Protein AF-A0A832AKZ9-F1 (afdb_monomer_lite)

Sequence (154 aa):
MKIEFEYNLSDILLIPGRALKAKKIIVASFFILSALVLYDIFTYLAVLLDGGSLSAFFARYGLVPLGALWFAGTAAKIIHLMGILLGIWILMTGMVGVSVFDFEMMRGNPFFTSLAAIRFALSRFGQIFVSHLAIVIFLGFILLLGVLFGLLTR

Foldseek 3Di:
DADDDPVDPVVVVCVVVVLPDPLLVVLLVVLLVVLLVLLQVLLLVLCVVLVHDSVVQCVPQPSHNVPPQDRPDPVSNVSNVVSNVVSVLSNVLSVQLSVVCVVCVNVVNNPDGSVNSNVVSVVCSVVSVVVVVVVVVVVVVVVVVVVVVVVVVD

Secondary structure (DSSP, 8-state):
-------SHHHHHHHHHHH--HHHHHHHHHHHHHHHHHHHHHHHHHHHHTT--HHHHHHHHTT--TT----SSHHHHHHHHHHHHHHHHHHHHHHHHHHHHHHHHHTT-TT--HHHHHHHHHHTHHHHHHHHHHHHHHHHHHHHHHHHHHHH--

Structure (mmCIF, N/CA/C/O backbone):
data_AF-A0A832AKZ9-F1
#
_entry.id   AF-A0A832AKZ9-F1
#
loop_
_atom_site.group_PDB
_atom_site.id
_atom_site.type_symbol
_atom_site.label_atom_id
_atom_site.label_alt_id
_atom_site.label_comp_id
_atom_site.label_asym_id
_atom_site.label_entity_id
_atom_site.label_seq_id
_atom_site.pdbx_PDB_ins_code
_atom_site.Cartn_x
_atom_site.Cartn_y
_atom_site.Cartn_z
_atom_site.occupancy
_atom_site.B_iso_or_equiv
_atom_site.auth_seq_id
_atom_site.auth_comp_id
_atom_site.auth_asym_id
_atom_site.auth_atom_id
_atom_site.pdbx_PDB_model_num
ATOM 1 N N . MET A 1 1 ? -20.132 1.259 24.648 1.00 49.62 1 MET A N 1
ATOM 2 C CA . MET A 1 1 ? -19.764 0.024 25.368 1.00 49.62 1 MET A CA 1
ATOM 3 C C . MET A 1 1 ? -18.252 0.012 25.509 1.00 49.62 1 MET A C 1
ATOM 5 O O . MET A 1 1 ? -17.567 -0.043 24.493 1.00 49.62 1 MET A O 1
ATOM 9 N N . LYS A 1 2 ? -17.746 0.209 26.729 1.00 55.41 2 LYS A N 1
ATOM 10 C CA . LYS A 1 2 ? -16.312 0.129 27.037 1.00 55.41 2 LYS A CA 1
ATOM 11 C C . LYS A 1 2 ? -15.912 -1.347 26.917 1.00 55.41 2 LYS A C 1
ATOM 13 O O . LYS A 1 2 ? -16.692 -2.198 27.330 1.00 55.41 2 LYS A O 1
ATOM 18 N N . ILE A 1 3 ? -14.782 -1.657 26.283 1.00 64.44 3 ILE A N 1
ATOM 19 C CA . ILE A 1 3 ? -14.270 -3.033 26.294 1.00 64.44 3 ILE A CA 1
ATOM 20 C C . ILE A 1 3 ? -13.673 -3.247 27.682 1.00 64.44 3 ILE A C 1
ATOM 22 O O . ILE A 1 3 ? -12.709 -2.569 28.033 1.00 64.44 3 ILE A O 1
ATOM 26 N N . GLU A 1 4 ? -14.264 -4.136 28.468 1.00 66.00 4 GLU A N 1
ATOM 27 C CA . GLU A 1 4 ? -13.620 -4.673 29.662 1.00 66.00 4 GLU A CA 1
ATOM 28 C C . GLU A 1 4 ? -12.772 -5.862 29.208 1.00 66.00 4 GLU A C 1
ATOM 30 O O . GLU A 1 4 ? -13.274 -6.769 28.545 1.00 66.00 4 GLU A O 1
ATOM 35 N N . PHE A 1 5 ? -11.464 -5.786 29.451 1.00 71.38 5 PHE A N 1
ATOM 36 C CA . PHE A 1 5 ? -10.549 -6.895 29.205 1.00 71.38 5 PHE A CA 1
ATOM 37 C C . PHE A 1 5 ? -10.498 -7.730 30.477 1.00 71.38 5 PHE A C 1
ATOM 39 O O . PHE A 1 5 ? -10.106 -7.228 31.530 1.00 71.38 5 PHE A O 1
ATOM 46 N N . GLU A 1 6 ? -10.901 -8.989 30.373 1.00 77.38 6 GLU A N 1
ATOM 47 C CA . GLU A 1 6 ? -10.823 -9.948 31.476 1.00 77.38 6 GLU A CA 1
ATOM 48 C C . GLU A 1 6 ? -9.423 -10.585 31.553 1.00 77.38 6 GLU A C 1
ATOM 50 O O . GLU A 1 6 ? -9.106 -11.268 32.525 1.00 77.38 6 GLU A O 1
ATOM 55 N N . TYR A 1 7 ? -8.570 -10.333 30.544 1.00 79.38 7 TYR A N 1
ATOM 56 C CA . TYR A 1 7 ? -7.178 -10.797 30.435 1.00 79.38 7 TYR A CA 1
ATOM 57 C C . TYR A 1 7 ? -7.039 -12.322 30.575 1.00 79.38 7 TYR A C 1
ATOM 59 O O . TYR A 1 7 ? -6.078 -12.835 31.147 1.00 79.38 7 TYR A O 1
ATOM 67 N N . ASN A 1 8 ? -8.007 -13.055 30.029 1.00 87.94 8 ASN A N 1
ATOM 68 C CA . ASN A 1 8 ? -8.095 -14.511 30.070 1.00 87.94 8 ASN A CA 1
ATOM 69 C C . ASN A 1 8 ? -7.927 -15.137 28.667 1.00 87.94 8 ASN A C 1
ATOM 71 O O . ASN A 1 8 ? -7.914 -14.457 27.641 1.00 87.94 8 ASN A O 1
ATOM 75 N N . LEU A 1 9 ? -7.789 -16.469 28.605 1.00 83.38 9 LEU A N 1
ATOM 76 C CA . LEU A 1 9 ? -7.692 -17.211 27.333 1.00 83.38 9 LEU A CA 1
ATOM 77 C C . LEU A 1 9 ? -8.928 -17.009 26.440 1.00 83.38 9 LEU A C 1
ATOM 79 O O . LEU A 1 9 ? -8.813 -17.004 25.215 1.00 83.38 9 LEU A O 1
ATOM 83 N N . SER A 1 10 ? -10.096 -16.796 27.047 1.00 82.19 10 SER A N 1
ATOM 84 C CA . SER A 1 10 ? -11.350 -16.497 26.351 1.00 82.19 10 SER A CA 1
ATOM 85 C C . SER A 1 10 ? -11.244 -15.227 25.506 1.00 82.19 10 SER A C 1
ATOM 87 O O . SER A 1 10 ? -11.689 -15.217 24.358 1.00 82.19 10 SER A O 1
ATOM 89 N N . ASP A 1 11 ? -10.590 -14.183 26.024 1.00 80.25 11 ASP A N 1
ATOM 90 C CA . ASP A 1 11 ? -10.346 -12.952 25.274 1.00 80.25 11 ASP A CA 1
ATOM 91 C C . ASP A 1 11 ? -9.501 -13.206 24.018 1.00 80.25 11 ASP A C 1
ATOM 93 O O . ASP A 1 11 ? -9.814 -12.642 22.970 1.00 80.25 11 ASP A O 1
ATOM 97 N N . ILE A 1 12 ? -8.500 -14.097 24.080 1.00 82.94 12 ILE A N 1
ATOM 98 C CA . ILE A 1 12 ? -7.641 -14.456 22.934 1.00 82.94 12 ILE A CA 1
ATOM 99 C C . ILE A 1 12 ? -8.464 -15.111 21.817 1.00 82.94 12 ILE A C 1
ATOM 101 O O . ILE A 1 12 ? -8.315 -14.761 20.645 1.00 82.94 12 ILE A O 1
ATOM 105 N N . LEU A 1 13 ? -9.382 -16.013 22.173 1.00 84.38 13 LEU A N 1
ATOM 106 C CA . LEU A 1 13 ? -10.252 -16.698 21.211 1.00 84.38 13 LEU A CA 1
ATOM 107 C C . LEU A 1 13 ? -11.267 -15.754 20.546 1.00 84.38 13 LEU A C 1
ATOM 109 O O . LEU A 1 13 ? -11.720 -16.016 19.433 1.00 84.38 13 LEU A O 1
ATOM 113 N N . LEU A 1 14 ? -11.598 -14.632 21.191 1.00 81.38 14 LEU A N 1
ATOM 114 C CA . LEU A 1 14 ? -12.505 -13.616 20.653 1.00 81.38 14 LEU A CA 1
ATOM 115 C C . LEU A 1 14 ? -11.805 -12.610 19.719 1.00 81.38 14 LEU A C 1
ATOM 117 O O . LEU A 1 14 ? -12.487 -11.892 18.977 1.00 81.38 14 LEU A O 1
ATOM 121 N N . ILE A 1 15 ? -10.466 -12.549 19.711 1.00 81.81 15 ILE A N 1
ATOM 122 C CA . ILE A 1 15 ? -9.691 -11.602 18.886 1.00 81.81 15 ILE A CA 1
ATOM 123 C C . ILE A 1 15 ? -9.993 -11.743 17.386 1.00 81.81 15 ILE A C 1
ATOM 125 O O . ILE A 1 15 ? -10.270 -10.712 16.764 1.00 81.81 15 ILE A O 1
ATOM 129 N N . PRO A 1 16 ? -10.015 -12.949 16.778 1.00 82.12 16 PRO A N 1
ATOM 130 C CA . PRO A 1 16 ? -10.291 -13.090 15.348 1.00 82.12 16 PRO A CA 1
ATOM 131 C C . PRO A 1 16 ? -11.664 -12.527 14.964 1.00 82.12 16 PRO A C 1
ATOM 133 O O . PRO A 1 16 ? -11.782 -11.785 13.990 1.00 82.12 16 PRO A O 1
ATOM 136 N N . GLY A 1 17 ? -12.694 -12.781 15.779 1.00 82.38 17 GLY A N 1
ATOM 137 C CA . GLY A 1 17 ? -14.032 -12.222 15.563 1.00 82.38 17 GLY A CA 1
ATOM 138 C C . GLY A 1 17 ? -14.059 -10.693 15.673 1.00 82.38 17 GLY A C 1
ATOM 139 O O . GLY A 1 17 ? -14.716 -10.014 14.883 1.00 82.38 17 GLY A O 1
ATOM 140 N N . ARG A 1 18 ? -13.288 -10.117 16.605 1.00 79.69 18 ARG A N 1
ATOM 141 C CA . ARG A 1 18 ? -13.130 -8.656 16.733 1.00 79.69 18 ARG A CA 1
ATOM 142 C C . ARG A 1 18 ? -12.322 -8.049 15.573 1.00 79.69 18 ARG A C 1
ATOM 144 O O . ARG A 1 18 ? -12.554 -6.886 15.223 1.00 79.69 18 ARG A O 1
ATOM 151 N N . ALA A 1 19 ? -11.408 -8.808 14.971 1.00 81.00 19 ALA A N 1
ATOM 152 C CA . ALA A 1 19 ? -10.632 -8.403 13.801 1.00 81.00 19 ALA A CA 1
ATOM 153 C C . ALA A 1 19 ? -11.468 -8.434 12.508 1.00 81.00 19 ALA A C 1
ATOM 155 O O . ALA A 1 19 ? -11.390 -7.503 11.709 1.00 81.00 19 ALA A O 1
ATOM 156 N N . LEU A 1 20 ? -12.345 -9.429 12.346 1.00 84.50 20 LEU A N 1
ATOM 157 C CA . LEU A 1 20 ? -13.171 -9.652 11.149 1.00 84.50 20 LEU A CA 1
ATOM 158 C C . LEU A 1 20 ? -14.463 -8.814 11.095 1.00 84.50 20 LEU A C 1
ATOM 160 O O . LEU A 1 20 ? -15.447 -9.190 10.461 1.00 84.50 20 LEU A O 1
ATOM 164 N N . LYS A 1 21 ? -14.492 -7.637 11.730 1.00 87.69 21 LYS A N 1
ATOM 165 C CA . LYS A 1 21 ? -15.645 -6.729 11.615 1.00 87.69 21 LYS A CA 1
ATOM 166 C C . LYS A 1 21 ? -15.783 -6.233 10.173 1.00 87.69 21 LYS A C 1
ATOM 168 O O . LYS A 1 21 ? -14.810 -5.747 9.602 1.00 87.69 21 LYS A O 1
ATOM 173 N N . ALA A 1 22 ? -17.004 -6.229 9.632 1.00 90.25 22 ALA A N 1
ATOM 174 C CA . ALA A 1 22 ? -17.286 -5.801 8.254 1.00 90.25 22 ALA A CA 1
ATOM 175 C C . ALA A 1 22 ? -16.654 -4.442 7.892 1.00 90.25 22 ALA A C 1
ATOM 177 O O . ALA A 1 22 ? -16.063 -4.293 6.828 1.00 90.25 22 ALA A O 1
ATOM 178 N N . LYS A 1 23 ? -16.679 -3.468 8.814 1.00 91.69 23 LYS A N 1
ATOM 179 C CA . LYS A 1 23 ? -16.040 -2.158 8.606 1.00 91.69 23 LYS A CA 1
ATOM 180 C C . LYS A 1 23 ? -14.522 -2.237 8.391 1.00 91.69 23 LYS A C 1
ATOM 182 O O . LYS A 1 23 ? -14.007 -1.513 7.546 1.00 91.69 23 LYS A O 1
ATOM 187 N N . LYS A 1 24 ? -13.827 -3.133 9.103 1.00 93.19 24 LYS A N 1
ATOM 188 C CA . LYS A 1 24 ? -12.385 -3.385 8.943 1.00 93.19 24 LYS A CA 1
ATOM 189 C C . LYS A 1 24 ? -12.102 -4.098 7.625 1.00 93.19 24 LYS A C 1
ATOM 191 O O . LYS A 1 24 ? -11.189 -3.690 6.917 1.00 93.19 24 LYS A O 1
ATOM 196 N N . ILE A 1 25 ? -12.926 -5.091 7.278 1.00 93.62 25 ILE A N 1
ATOM 197 C CA . ILE A 1 25 ? -12.825 -5.826 6.010 1.00 93.62 25 ILE A CA 1
ATOM 198 C C . ILE A 1 25 ? -12.967 -4.863 4.830 1.00 93.62 25 ILE A C 1
ATOM 200 O O . ILE A 1 25 ? -12.107 -4.861 3.965 1.00 93.62 25 ILE A O 1
ATOM 204 N N . ILE A 1 26 ? -13.971 -3.980 4.830 1.00 95.19 26 ILE A N 1
ATOM 205 C CA . ILE A 1 26 ? -14.167 -2.990 3.756 1.00 95.19 26 ILE A CA 1
ATOM 206 C C . ILE A 1 26 ? -12.921 -2.116 3.560 1.00 95.19 26 ILE A C 1
ATOM 208 O O . ILE A 1 26 ? -12.494 -1.898 2.429 1.00 95.19 26 ILE A O 1
ATOM 212 N N . VAL A 1 27 ? -12.321 -1.628 4.652 1.00 95.94 27 VAL A N 1
ATOM 213 C CA . VAL A 1 27 ? -11.098 -0.814 4.578 1.00 95.94 27 VAL A CA 1
ATOM 214 C C . VAL A 1 27 ? -9.930 -1.643 4.046 1.00 95.94 27 VAL A C 1
ATOM 216 O O . VAL A 1 27 ? -9.269 -1.214 3.106 1.00 95.94 27 VAL A O 1
ATOM 219 N N . ALA A 1 28 ? -9.706 -2.844 4.581 1.00 95.94 28 ALA A N 1
ATOM 220 C CA . ALA A 1 28 ? -8.646 -3.732 4.112 1.00 95.94 28 ALA A CA 1
ATOM 221 C C . ALA A 1 28 ? -8.803 -4.074 2.620 1.00 95.94 28 ALA A C 1
ATOM 223 O O . ALA A 1 28 ? -7.856 -3.922 1.853 1.00 95.94 28 ALA A O 1
ATOM 224 N N . SER A 1 29 ? -10.008 -4.451 2.186 1.00 96.25 29 SER A N 1
ATOM 225 C CA . SER A 1 29 ? -10.328 -4.743 0.788 1.00 96.25 29 SER A CA 1
ATOM 226 C C . SER A 1 29 ? -10.079 -3.543 -0.120 1.00 96.25 29 SER A C 1
ATOM 228 O O . SER A 1 29 ? -9.493 -3.712 -1.183 1.00 96.25 29 SER A O 1
ATOM 230 N N . PHE A 1 30 ? -10.455 -2.329 0.297 1.00 96.88 30 PHE A N 1
ATOM 231 C CA . PHE A 1 30 ? -10.190 -1.117 -0.479 1.00 96.88 30 PHE A CA 1
ATOM 232 C C . PHE A 1 30 ? -8.690 -0.918 -0.740 1.00 96.88 30 PHE A C 1
ATOM 234 O O . PHE A 1 30 ? -8.291 -0.673 -1.878 1.00 96.88 30 PHE A O 1
ATOM 241 N N . PHE A 1 31 ? -7.849 -1.062 0.287 1.00 97.06 31 PHE A N 1
ATOM 242 C CA . PHE A 1 31 ? -6.401 -0.898 0.138 1.00 97.06 31 PHE A CA 1
ATOM 243 C C . PHE A 1 31 ? -5.749 -2.054 -0.629 1.00 97.06 31 PHE A C 1
ATOM 245 O O . PHE A 1 31 ? -4.855 -1.799 -1.429 1.00 97.06 31 PHE A O 1
ATOM 252 N N . ILE A 1 32 ? -6.221 -3.293 -0.461 1.00 96.12 32 ILE A N 1
ATOM 253 C CA . ILE A 1 32 ? -5.750 -4.445 -1.249 1.00 96.12 32 ILE A CA 1
ATOM 254 C C . ILE A 1 32 ? -6.063 -4.248 -2.734 1.00 96.12 32 ILE A C 1
ATOM 256 O O . ILE A 1 32 ? -5.174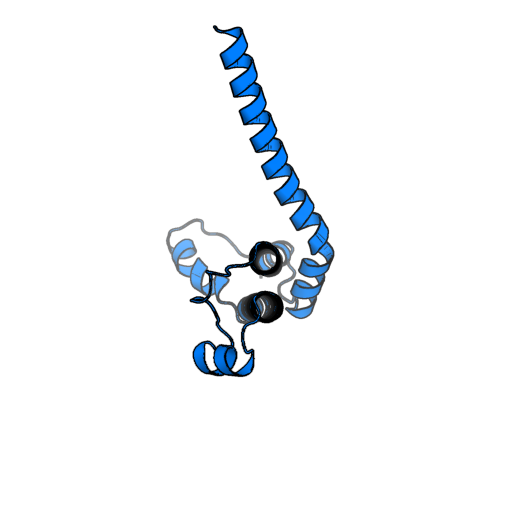 -4.393 -3.567 1.00 96.12 32 ILE A O 1
ATOM 260 N N . LEU A 1 33 ? -7.298 -3.868 -3.070 1.00 96.38 33 LEU A N 1
ATOM 261 C CA . LEU A 1 33 ? -7.692 -3.605 -4.455 1.00 96.38 33 LEU A CA 1
ATOM 262 C C . LEU A 1 33 ? -6.925 -2.416 -5.039 1.00 96.38 33 LEU A C 1
ATOM 264 O O . LEU A 1 33 ? -6.466 -2.481 -6.174 1.00 96.38 33 LEU A O 1
ATOM 268 N N . SER A 1 34 ? -6.728 -1.354 -4.256 1.00 95.81 34 SER A N 1
ATOM 269 C CA . SER A 1 34 ? -5.939 -0.193 -4.689 1.00 95.81 34 SER A CA 1
ATOM 270 C C . SER A 1 34 ? -4.477 -0.563 -4.954 1.00 95.81 34 SER A C 1
ATOM 272 O O . SER A 1 34 ? -3.900 -0.116 -5.943 1.0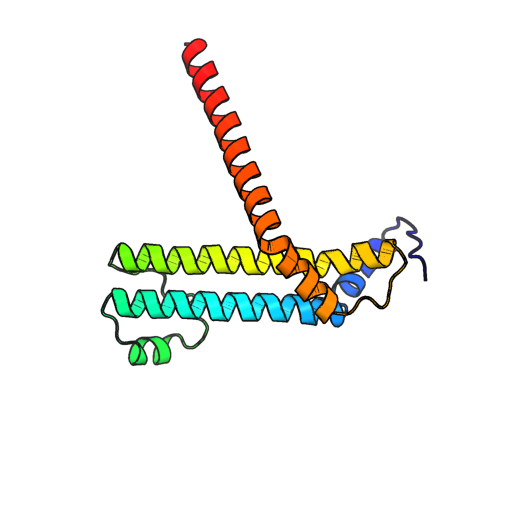0 95.81 34 SER A O 1
ATOM 274 N N . ALA A 1 35 ? -3.883 -1.399 -4.097 1.00 95.81 35 ALA A N 1
ATOM 275 C CA . ALA A 1 35 ? -2.523 -1.896 -4.275 1.00 95.81 35 ALA A CA 1
ATOM 276 C C . ALA A 1 35 ? -2.410 -2.796 -5.511 1.00 95.81 35 ALA A C 1
ATOM 278 O O . ALA A 1 35 ? -1.445 -2.661 -6.257 1.00 95.81 35 ALA A O 1
ATOM 279 N N . LEU A 1 36 ? -3.404 -3.659 -5.754 1.00 94.69 36 LEU A N 1
ATOM 280 C CA . LEU A 1 36 ? -3.461 -4.517 -6.938 1.00 94.69 36 LEU A CA 1
ATOM 281 C C . LEU A 1 36 ? -3.540 -3.692 -8.226 1.00 94.69 36 LEU A C 1
ATOM 283 O O . LEU A 1 36 ? -2.727 -3.887 -9.119 1.00 94.69 36 LEU A O 1
ATOM 287 N N . VAL A 1 37 ? -4.460 -2.726 -8.296 1.00 94.88 37 VAL A N 1
ATOM 288 C CA . VAL A 1 37 ? -4.605 -1.846 -9.468 1.00 94.88 37 VAL A CA 1
ATOM 289 C C . VAL A 1 37 ? -3.310 -1.086 -9.740 1.00 94.88 37 VAL A C 1
ATOM 291 O O . VAL A 1 37 ? -2.878 -0.988 -10.887 1.00 94.88 37 VAL A O 1
ATOM 294 N N . LEU A 1 38 ? -2.663 -0.559 -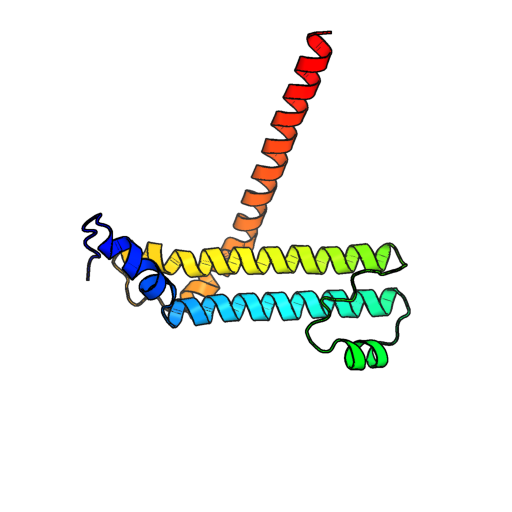8.697 1.00 94.38 38 LEU A N 1
ATOM 295 C CA . LEU A 1 38 ? -1.400 0.149 -8.869 1.00 94.38 38 LEU A CA 1
ATOM 296 C C . LEU A 1 38 ? -0.289 -0.792 -9.350 1.00 94.38 38 LEU A C 1
ATOM 298 O O . LEU A 1 38 ? 0.430 -0.460 -10.289 1.00 94.38 38 LEU A O 1
ATOM 302 N N . TYR A 1 39 ? -0.167 -1.969 -8.739 1.00 94.00 39 TYR A N 1
ATOM 303 C CA . TYR A 1 39 ? 0.787 -2.993 -9.153 1.00 94.00 39 TYR A CA 1
ATOM 304 C C . TYR A 1 39 ? 0.592 -3.397 -10.620 1.00 94.00 39 TYR A C 1
ATOM 306 O O . TYR A 1 39 ? 1.570 -3.457 -11.368 1.00 94.00 39 TYR A O 1
ATOM 314 N N . ASP A 1 40 ? -0.653 -3.602 -11.050 1.00 92.88 40 ASP A N 1
ATOM 315 C CA . ASP A 1 40 ? -0.987 -3.933 -12.432 1.00 92.88 40 ASP A CA 1
ATOM 316 C C . ASP A 1 40 ? -0.545 -2.821 -13.379 1.00 92.88 40 ASP A C 1
ATOM 318 O O . ASP A 1 40 ? 0.195 -3.093 -14.322 1.00 92.88 40 ASP A O 1
ATOM 322 N N . ILE A 1 41 ? -0.909 -1.562 -13.108 1.00 93.81 41 ILE A N 1
ATOM 323 C CA . ILE A 1 41 ? -0.532 -0.419 -13.958 1.00 93.81 41 ILE A CA 1
ATOM 324 C C . ILE A 1 41 ? 0.982 -0.393 -14.200 1.00 93.81 41 ILE A C 1
ATOM 326 O O . ILE A 1 41 ? 1.427 -0.295 -15.345 1.00 93.81 41 ILE A O 1
ATOM 330 N N . PHE A 1 42 ? 1.782 -0.525 -13.141 1.00 93.62 42 PHE A N 1
ATOM 331 C CA . PHE A 1 42 ? 3.242 -0.521 -13.256 1.00 93.62 42 PHE A CA 1
ATOM 332 C C . PHE A 1 42 ? 3.785 -1.775 -13.950 1.00 93.62 42 PHE A C 1
ATOM 334 O O . PHE A 1 42 ? 4.752 -1.688 -14.706 1.00 93.62 42 PHE A O 1
ATOM 341 N N . THR A 1 43 ? 3.163 -2.933 -13.740 1.00 92.38 43 THR A N 1
ATOM 342 C CA . THR A 1 43 ? 3.574 -4.188 -14.381 1.00 92.38 43 THR A CA 1
ATOM 343 C C . THR A 1 43 ? 3.292 -4.167 -15.880 1.00 92.38 43 THR A C 1
ATOM 345 O O . THR A 1 43 ? 4.172 -4.489 -16.672 1.00 92.38 43 THR A O 1
ATOM 348 N N . TYR A 1 44 ? 2.115 -3.705 -16.297 1.00 92.25 44 TYR A N 1
ATOM 349 C CA . TYR A 1 44 ? 1.778 -3.536 -17.710 1.00 92.25 44 TYR A CA 1
ATOM 350 C C . TYR A 1 44 ? 2.638 -2.461 -18.386 1.00 92.25 44 TYR A C 1
ATOM 352 O O . TYR A 1 44 ? 3.050 -2.634 -19.534 1.00 92.25 44 TYR A O 1
ATOM 360 N N . LEU A 1 45 ? 2.989 -1.389 -17.668 1.00 92.25 45 LEU A N 1
ATOM 361 C CA . LEU A 1 45 ? 3.942 -0.397 -18.164 1.00 92.25 45 LEU A CA 1
ATOM 362 C C . LEU A 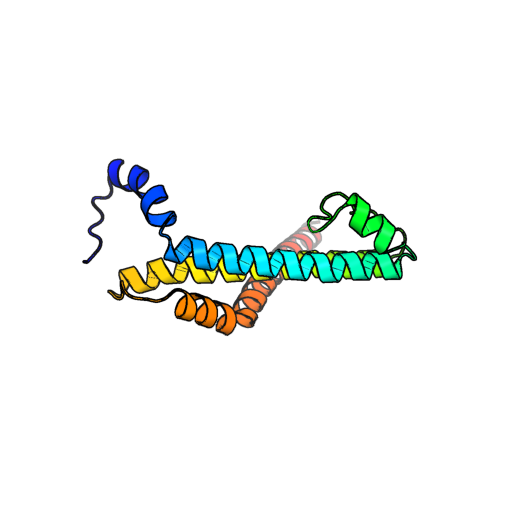1 45 ? 5.340 -1.005 -18.365 1.00 92.25 45 LEU A C 1
ATOM 364 O O . LEU A 1 45 ? 5.983 -0.744 -19.380 1.00 92.25 45 LEU A O 1
ATOM 368 N N . ALA A 1 46 ? 5.795 -1.852 -17.438 1.00 92.25 46 ALA A N 1
ATOM 369 C CA . ALA A 1 46 ? 7.062 -2.566 -17.568 1.00 92.25 46 ALA A CA 1
ATOM 370 C C . ALA A 1 46 ? 7.071 -3.512 -18.782 1.00 92.25 46 ALA A C 1
ATOM 372 O O . ALA A 1 46 ? 8.058 -3.538 -19.513 1.00 92.25 46 ALA A O 1
ATOM 373 N N . VAL A 1 47 ? 5.964 -4.215 -19.056 1.00 91.06 47 VAL A N 1
ATOM 374 C CA . VAL A 1 47 ? 5.814 -5.070 -20.253 1.00 91.06 47 VAL A CA 1
ATOM 375 C C . VAL A 1 47 ? 5.967 -4.264 -21.541 1.00 91.06 47 VAL A C 1
ATOM 377 O O . VAL A 1 47 ? 6.676 -4.696 -22.449 1.00 91.06 47 VAL A O 1
ATOM 380 N N . LEU A 1 48 ? 5.332 -3.091 -21.620 1.00 91.06 48 LEU A N 1
ATOM 381 C CA . LEU A 1 48 ? 5.424 -2.228 -22.798 1.00 91.06 48 LEU A CA 1
ATOM 382 C C . LEU A 1 48 ? 6.866 -1.761 -23.045 1.00 91.06 48 LEU A C 1
ATOM 384 O O . LEU A 1 48 ? 7.325 -1.732 -24.185 1.00 91.06 48 LEU A O 1
ATOM 388 N N . LEU A 1 49 ? 7.591 -1.429 -21.975 1.00 90.25 49 LEU A N 1
ATOM 389 C CA . LEU A 1 49 ? 8.982 -0.979 -22.048 1.00 90.25 49 LEU A CA 1
ATOM 390 C C . LEU A 1 49 ? 9.971 -2.092 -22.390 1.00 90.25 49 LEU A C 1
ATOM 392 O O . LEU A 1 49 ? 11.023 -1.812 -22.956 1.00 90.25 49 LEU A O 1
ATOM 396 N N . ASP A 1 50 ? 9.634 -3.339 -22.070 1.00 90.06 50 ASP A N 1
ATOM 397 C CA . ASP A 1 50 ? 10.414 -4.515 -22.465 1.00 90.06 50 ASP A CA 1
ATOM 398 C C . ASP A 1 50 ? 10.119 -4.952 -23.917 1.00 90.06 50 ASP A C 1
ATOM 400 O O . ASP A 1 50 ? 10.672 -5.937 -24.399 1.00 90.06 50 ASP A O 1
ATOM 404 N N . GLY A 1 51 ? 9.243 -4.228 -24.632 1.00 87.50 51 GLY A N 1
ATOM 405 C CA . GLY A 1 51 ? 8.844 -4.525 -26.012 1.00 87.50 51 GLY A CA 1
ATOM 406 C C . GLY A 1 51 ? 7.817 -5.655 -26.141 1.00 87.50 51 GLY A C 1
ATOM 407 O O . GLY A 1 51 ? 7.595 -6.170 -27.237 1.00 87.50 51 GLY A O 1
ATOM 408 N N . GLY A 1 52 ? 7.191 -6.061 -25.034 1.00 86.19 52 GLY A N 1
ATOM 409 C CA . GLY A 1 52 ? 6.191 -7.121 -25.010 1.00 86.19 52 GLY A CA 1
ATOM 410 C C . GLY A 1 52 ? 4.833 -6.685 -25.567 1.00 86.19 52 GLY A C 1
ATOM 411 O O . GLY A 1 52 ? 4.422 -5.529 -25.463 1.00 86.19 52 GLY A O 1
ATOM 412 N N . SER A 1 53 ? 4.084 -7.640 -26.122 1.00 89.88 53 SER A N 1
ATOM 413 C CA . SER A 1 53 ? 2.693 -7.407 -26.522 1.00 89.88 53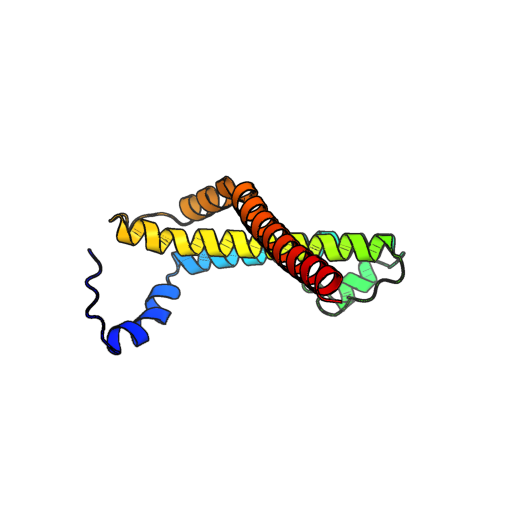 SER A CA 1
ATOM 414 C C . SER A 1 53 ? 1.765 -7.408 -25.303 1.00 89.88 53 SER A C 1
ATOM 416 O O . SER A 1 53 ? 1.607 -8.434 -24.635 1.00 89.88 53 SER A O 1
ATOM 418 N N . LEU A 1 54 ? 1.099 -6.274 -25.048 1.00 88.62 54 LEU A N 1
ATOM 419 C CA . LEU A 1 54 ? 0.119 -6.127 -23.965 1.00 88.62 54 LEU A CA 1
ATOM 420 C C . LEU A 1 54 ? -1.052 -7.110 -24.098 1.00 88.62 54 LEU A C 1
ATOM 422 O O . LEU A 1 54 ? -1.500 -7.655 -23.094 1.00 88.62 54 LEU A O 1
ATOM 426 N N . SER A 1 55 ? -1.529 -7.374 -25.320 1.00 89.56 55 SER A N 1
ATOM 427 C CA . SER A 1 55 ? -2.663 -8.281 -25.545 1.00 89.56 55 SER A CA 1
ATOM 428 C C . SER A 1 55 ? -2.304 -9.730 -25.224 1.00 89.56 55 SER A C 1
ATOM 430 O O . SER A 1 55 ? -3.067 -10.416 -24.546 1.00 89.56 55 SER A O 1
ATOM 432 N N . ALA A 1 56 ? -1.118 -10.178 -25.644 1.00 88.75 56 ALA A N 1
ATOM 433 C CA . ALA A 1 56 ? -0.621 -11.517 -25.341 1.00 88.75 56 ALA A CA 1
ATOM 434 C C . ALA A 1 56 ? -0.356 -11.690 -23.839 1.00 88.75 56 ALA A C 1
ATOM 436 O O . ALA A 1 56 ? -0.650 -12.739 -23.265 1.00 88.75 56 ALA A O 1
ATOM 437 N N . PHE A 1 57 ? 0.167 -10.648 -23.191 1.00 88.50 57 PHE A N 1
ATOM 438 C CA . PHE A 1 57 ? 0.429 -10.663 -21.759 1.00 88.50 57 PHE A CA 1
ATOM 439 C C . PHE A 1 57 ? -0.865 -10.689 -20.938 1.00 88.50 57 PHE A C 1
ATOM 441 O O . PHE A 1 57 ? -1.006 -11.525 -20.045 1.00 88.50 57 PHE A O 1
ATOM 448 N N . PHE A 1 58 ? -1.840 -9.843 -21.282 1.00 90.31 58 PHE A N 1
ATOM 449 C CA . PHE A 1 58 ? -3.143 -9.811 -20.620 1.00 90.31 58 PHE A CA 1
ATOM 450 C C . PHE A 1 58 ? -3.903 -11.129 -20.801 1.00 90.31 58 PHE A C 1
ATOM 452 O O . PHE A 1 58 ? -4.464 -11.647 -19.839 1.00 90.31 58 PHE A O 1
ATOM 459 N N . ALA A 1 59 ? -3.861 -11.725 -21.997 1.00 90.38 59 ALA A N 1
ATOM 460 C CA . ALA A 1 59 ? -4.471 -13.030 -22.251 1.00 90.38 59 ALA A CA 1
ATOM 461 C C . ALA A 1 59 ? -3.871 -14.152 -21.384 1.00 90.38 59 ALA A C 1
ATOM 463 O O . ALA A 1 59 ? -4.559 -15.122 -21.075 1.00 90.38 59 ALA A O 1
ATOM 464 N N . ARG A 1 60 ? -2.598 -14.025 -20.983 1.00 88.62 60 ARG A N 1
ATOM 465 C CA . ARG A 1 60 ? -1.898 -15.024 -20.167 1.00 88.62 60 ARG A CA 1
ATOM 466 C C . ARG A 1 60 ? -2.056 -14.807 -18.663 1.00 88.62 60 ARG A C 1
ATOM 468 O O . ARG A 1 60 ? -2.181 -15.784 -17.932 1.00 88.62 60 ARG A O 1
ATOM 475 N N . TYR A 1 61 ? -1.992 -13.560 -18.201 1.00 87.50 61 TYR A N 1
ATOM 476 C CA . TYR A 1 61 ? -1.871 -13.234 -16.776 1.00 87.50 61 TYR A CA 1
ATOM 477 C C . TYR A 1 61 ? -3.067 -12.468 -16.193 1.00 87.50 61 TYR A C 1
ATOM 479 O O . TYR A 1 61 ? -3.256 -12.471 -14.976 1.00 87.50 61 TYR A O 1
ATOM 487 N N . GLY A 1 62 ? -3.890 -11.832 -17.029 1.00 89.12 62 GLY A N 1
ATOM 488 C CA . GLY A 1 62 ? -5.051 -11.059 -16.588 1.00 89.12 62 GLY A CA 1
ATOM 489 C C . GLY A 1 62 ? -4.710 -10.012 -15.520 1.00 89.12 62 GLY A C 1
ATOM 490 O O . GLY A 1 62 ? -3.682 -9.346 -15.580 1.00 89.12 62 GLY A O 1
ATOM 491 N N . LEU A 1 63 ? -5.573 -9.871 -14.517 1.00 86.81 63 LEU A N 1
ATOM 492 C CA . LEU A 1 63 ? -5.453 -8.855 -13.457 1.00 86.81 63 LEU A CA 1
ATOM 493 C C . LEU A 1 63 ? -4.508 -9.249 -12.308 1.00 86.81 63 LEU A C 1
ATOM 495 O O . LEU A 1 63 ? -4.515 -8.621 -11.258 1.00 86.81 63 LEU A O 1
ATOM 499 N N . VAL A 1 64 ? -3.787 -10.367 -12.431 1.00 86.81 64 VAL A N 1
ATOM 500 C CA . VAL A 1 64 ? -2.919 -10.867 -11.355 1.00 86.81 64 VAL A CA 1
ATOM 501 C C . VAL A 1 64 ? -1.617 -11.418 -11.956 1.00 86.81 64 VAL A C 1
ATOM 503 O O . VAL A 1 64 ? -1.385 -12.630 -11.959 1.00 86.81 64 VAL A O 1
ATOM 506 N N . PRO A 1 65 ? -0.726 -10.552 -12.478 1.00 82.62 65 PRO A N 1
ATOM 507 C CA . PRO A 1 65 ? 0.508 -10.955 -13.154 1.00 82.62 65 PRO A CA 1
ATOM 508 C C . PRO A 1 65 ? 1.643 -11.382 -12.206 1.00 82.62 65 PRO A C 1
ATOM 510 O O . PRO A 1 65 ? 2.810 -11.073 -12.434 1.00 82.62 65 PRO A O 1
ATOM 513 N N . LEU A 1 66 ? 1.332 -12.180 -11.177 1.00 75.25 66 LEU A N 1
ATOM 514 C CA . LEU A 1 66 ? 2.283 -12.634 -10.147 1.00 75.25 66 LEU A CA 1
ATOM 515 C C . LEU A 1 66 ? 3.446 -13.487 -10.691 1.00 75.25 66 LEU A C 1
ATOM 517 O O . LEU A 1 66 ? 4.462 -13.643 -10.020 1.00 75.25 66 LEU A O 1
ATOM 521 N N . GLY A 1 67 ? 3.301 -14.062 -11.890 1.00 66.50 67 GLY A N 1
ATOM 522 C CA . GLY A 1 67 ? 4.289 -14.959 -12.500 1.00 66.50 67 GLY A CA 1
ATOM 523 C C . GLY A 1 67 ? 5.278 -14.297 -13.465 1.00 66.50 67 GLY A C 1
ATOM 524 O O . GLY A 1 67 ? 6.155 -14.984 -13.986 1.00 66.50 67 GLY A O 1
ATOM 525 N N . ALA A 1 68 ? 5.149 -12.998 -13.741 1.00 64.31 68 ALA A N 1
ATOM 526 C CA . ALA A 1 68 ? 5.933 -12.294 -14.756 1.00 64.31 68 ALA A CA 1
ATOM 527 C C . ALA A 1 68 ? 6.967 -11.346 -14.129 1.00 64.31 68 ALA A C 1
ATOM 529 O O . ALA A 1 68 ? 6.907 -10.133 -14.290 1.00 64.31 68 ALA A O 1
ATOM 530 N N . LEU A 1 69 ? 7.915 -11.916 -13.384 1.00 65.56 69 LEU A N 1
ATOM 531 C CA . LEU A 1 69 ? 8.929 -11.149 -12.643 1.00 65.56 69 LEU A CA 1
ATOM 532 C C . LEU A 1 69 ? 10.229 -10.909 -13.432 1.00 65.56 69 LEU A C 1
ATOM 534 O O . LEU A 1 69 ? 11.138 -10.238 -12.945 1.00 65.56 69 LEU A O 1
ATOM 538 N N . TRP A 1 70 ? 10.346 -11.469 -14.637 1.00 70.31 70 TRP A N 1
ATOM 539 C CA . TRP A 1 70 ? 11.607 -11.537 -15.377 1.00 70.31 70 TRP A CA 1
ATOM 540 C C . TRP A 1 70 ? 11.552 -10.673 -16.635 1.00 70.31 70 TRP A C 1
ATOM 542 O O . TRP A 1 70 ? 11.384 -11.178 -17.740 1.00 70.31 70 TRP A O 1
ATOM 552 N N . PHE A 1 71 ? 11.696 -9.362 -16.446 1.00 84.31 71 PHE A N 1
ATOM 553 C CA . PHE A 1 71 ? 11.919 -8.414 -17.540 1.00 84.31 71 PHE A CA 1
ATOM 554 C C . PHE A 1 71 ? 13.388 -8.443 -17.972 1.00 84.31 71 PHE A C 1
ATOM 556 O O . PHE A 1 71 ? 14.272 -8.611 -17.126 1.00 84.31 71 PHE A O 1
ATOM 563 N N . ALA A 1 72 ? 13.680 -8.270 -19.259 1.00 83.38 72 ALA A N 1
ATOM 564 C CA . ALA A 1 72 ? 15.058 -8.225 -19.749 1.00 83.38 72 ALA A CA 1
ATOM 565 C C . ALA A 1 72 ? 15.686 -6.841 -19.508 1.00 83.38 72 ALA A C 1
ATOM 567 O O . ALA A 1 72 ? 16.791 -6.735 -18.962 1.00 83.38 72 ALA A O 1
ATOM 568 N N . GLY A 1 73 ? 14.954 -5.780 -19.847 1.00 88.81 73 GLY A N 1
ATOM 569 C CA . GLY A 1 73 ? 15.390 -4.394 -19.757 1.00 88.81 73 GLY A CA 1
ATOM 570 C C . GLY A 1 73 ? 15.498 -3.869 -18.324 1.00 88.81 73 GLY A C 1
ATOM 571 O O . GLY A 1 73 ? 14.594 -4.020 -17.501 1.00 88.81 73 GLY A O 1
ATOM 572 N N . THR A 1 74 ? 16.593 -3.167 -18.023 1.00 88.62 74 THR A N 1
ATOM 573 C CA . THR A 1 74 ? 16.817 -2.533 -16.710 1.00 88.62 74 THR A CA 1
ATOM 574 C C . THR A 1 74 ? 15.725 -1.516 -16.365 1.00 88.62 74 THR A C 1
ATOM 576 O O . THR A 1 74 ? 15.275 -1.467 -15.223 1.00 88.62 74 THR A O 1
ATOM 579 N N . ALA A 1 75 ? 15.249 -0.743 -17.348 1.00 89.81 75 ALA A N 1
ATOM 580 C CA . ALA A 1 75 ? 14.171 0.227 -17.147 1.00 89.81 75 ALA A CA 1
ATOM 581 C C . ALA A 1 75 ? 12.845 -0.450 -16.747 1.00 89.81 75 ALA A C 1
ATOM 583 O O . ALA A 1 75 ? 12.195 -0.014 -15.797 1.00 89.81 75 ALA A O 1
ATOM 584 N N . ALA A 1 76 ? 12.487 -1.555 -17.411 1.00 90.81 76 ALA A N 1
ATOM 585 C CA . ALA A 1 76 ? 11.298 -2.342 -17.088 1.00 90.81 76 ALA A CA 1
ATOM 586 C C . ALA A 1 76 ? 11.383 -2.942 -15.673 1.00 90.81 76 ALA A C 1
ATOM 588 O O . ALA A 1 76 ? 10.427 -2.842 -14.905 1.00 90.81 76 ALA A O 1
ATOM 589 N N . LYS A 1 77 ? 12.555 -3.464 -15.277 1.00 91.00 77 LYS A N 1
ATOM 590 C CA . LYS A 1 77 ? 12.797 -3.957 -13.906 1.00 91.00 77 LYS A CA 1
ATOM 591 C C . LYS A 1 77 ? 12.579 -2.875 -12.849 1.00 91.00 77 LYS A C 1
ATOM 593 O O . LYS A 1 77 ? 11.920 -3.136 -11.847 1.00 91.00 77 LYS A O 1
ATOM 598 N N . ILE A 1 78 ? 13.120 -1.672 -13.064 1.00 92.12 78 ILE A N 1
ATOM 599 C CA . ILE A 1 78 ? 12.986 -0.553 -12.117 1.00 92.12 78 ILE A CA 1
ATOM 600 C C . ILE A 1 78 ? 11.516 -0.161 -11.961 1.00 92.12 78 ILE A C 1
ATOM 602 O O . ILE A 1 78 ? 11.036 -0.017 -10.840 1.00 92.12 78 ILE A O 1
ATOM 606 N N . ILE A 1 79 ? 10.785 -0.033 -13.068 1.00 93.31 79 ILE A N 1
ATOM 607 C CA . ILE A 1 79 ? 9.372 0.363 -13.046 1.00 93.31 79 ILE A CA 1
ATOM 608 C C . ILE A 1 79 ? 8.509 -0.704 -12.376 1.00 93.31 79 ILE A C 1
ATOM 610 O O . ILE A 1 79 ? 7.681 -0.375 -11.528 1.00 93.31 79 ILE A O 1
ATOM 614 N N . HIS A 1 80 ? 8.744 -1.981 -12.672 1.00 92.12 80 HIS A N 1
ATOM 615 C CA . HIS A 1 80 ? 8.045 -3.063 -11.990 1.00 92.12 80 HIS A CA 1
ATOM 616 C C . HIS A 1 80 ? 8.325 -3.067 -10.478 1.00 92.12 80 HIS A C 1
ATOM 618 O O . HIS A 1 80 ? 7.398 -3.154 -9.671 1.00 92.12 80 HIS A O 1
ATOM 624 N N . LEU A 1 81 ? 9.590 -2.888 -10.081 1.00 91.94 81 LEU A N 1
ATOM 625 C CA . LEU A 1 81 ? 9.980 -2.797 -8.674 1.00 91.94 81 LEU A CA 1
ATOM 626 C C . LEU A 1 81 ? 9.315 -1.605 -7.970 1.00 91.94 81 LEU A C 1
ATOM 628 O O . LEU A 1 81 ? 8.841 -1.750 -6.845 1.00 91.94 81 LEU A O 1
ATOM 632 N N . MET A 1 82 ? 9.226 -0.446 -8.628 1.00 93.00 82 MET A N 1
ATOM 633 C CA . MET A 1 82 ? 8.495 0.709 -8.099 1.00 93.00 82 MET A CA 1
ATOM 634 C C . MET A 1 82 ? 7.018 0.385 -7.854 1.00 93.00 82 MET A C 1
ATOM 636 O O . MET A 1 82 ? 6.489 0.749 -6.804 1.00 93.00 82 MET A O 1
ATOM 640 N N . GLY A 1 83 ? 6.372 -0.339 -8.772 1.00 93.12 83 GLY A N 1
ATOM 641 C CA . GLY A 1 83 ? 4.999 -0.815 -8.601 1.00 93.12 83 GLY A CA 1
ATOM 642 C C . GLY A 1 83 ? 4.825 -1.688 -7.358 1.00 93.12 83 GLY A C 1
ATOM 643 O O . GLY A 1 83 ? 3.910 -1.462 -6.568 1.00 93.12 83 GLY A O 1
ATOM 644 N N . ILE A 1 84 ? 5.745 -2.633 -7.136 1.00 92.50 84 ILE A N 1
ATOM 645 C CA . ILE A 1 84 ? 5.753 -3.489 -5.939 1.00 92.50 84 ILE A CA 1
ATOM 646 C C . ILE A 1 84 ? 5.918 -2.649 -4.666 1.00 92.50 84 ILE A C 1
ATOM 648 O O . ILE A 1 84 ? 5.139 -2.799 -3.725 1.00 92.50 84 ILE A O 1
ATOM 652 N N . LEU A 1 85 ? 6.905 -1.748 -4.628 1.00 92.69 85 LEU A N 1
ATOM 653 C CA . LEU A 1 85 ? 7.186 -0.916 -3.453 1.00 92.69 85 LEU A CA 1
ATOM 654 C C . LEU A 1 85 ? 6.004 -0.004 -3.098 1.00 92.69 85 LEU A C 1
ATOM 656 O O . LEU A 1 85 ? 5.629 0.097 -1.928 1.00 92.69 85 LEU A O 1
ATOM 660 N N . LEU A 1 86 ? 5.385 0.626 -4.098 1.00 92.94 86 LEU A N 1
ATOM 661 C CA . LEU A 1 86 ? 4.194 1.447 -3.892 1.00 92.94 86 LEU A CA 1
ATOM 662 C C . LEU A 1 86 ? 2.985 0.603 -3.463 1.00 92.94 86 LEU A C 1
ATOM 664 O O . LEU A 1 86 ? 2.234 1.024 -2.584 1.00 92.94 86 LEU A O 1
ATOM 668 N N . GLY A 1 87 ? 2.816 -0.599 -4.018 1.00 93.94 87 GLY A N 1
ATOM 669 C CA . GLY A 1 87 ? 1.782 -1.543 -3.591 1.00 93.94 87 GLY A CA 1
ATOM 670 C C . GLY A 1 87 ? 1.926 -1.922 -2.114 1.00 93.94 87 GLY A C 1
ATOM 671 O O . GLY A 1 87 ? 0.969 -1.800 -1.348 1.00 93.94 87 GLY A O 1
ATOM 672 N N . ILE A 1 88 ? 3.139 -2.285 -1.682 1.00 92.75 88 ILE A N 1
ATOM 673 C CA . ILE A 1 88 ? 3.454 -2.575 -0.272 1.00 92.75 88 ILE A CA 1
ATOM 674 C C . ILE A 1 88 ? 3.118 -1.375 0.616 1.00 92.75 88 ILE A C 1
ATOM 676 O O . ILE A 1 88 ? 2.513 -1.532 1.677 1.00 92.75 88 ILE A O 1
ATOM 680 N N . TRP A 1 89 ? 3.457 -0.164 0.183 1.00 91.38 89 TRP A N 1
ATOM 681 C CA . TRP A 1 89 ? 3.141 1.044 0.937 1.00 91.38 89 TRP A CA 1
ATOM 682 C C . TRP A 1 89 ? 1.631 1.257 1.086 1.00 91.38 89 TRP A C 1
ATOM 684 O O . TRP A 1 89 ? 1.144 1.534 2.188 1.00 91.38 89 TRP A O 1
ATOM 694 N N . ILE A 1 90 ? 0.859 1.103 0.009 1.00 95.12 90 ILE A N 1
ATOM 695 C CA . ILE A 1 90 ? -0.605 1.196 0.066 1.00 95.12 90 ILE A CA 1
ATOM 696 C C . ILE A 1 90 ? -1.166 0.175 1.061 1.00 95.12 90 ILE A C 1
ATOM 698 O O . ILE A 1 90 ? -2.014 0.532 1.881 1.00 95.12 90 ILE A O 1
ATOM 702 N N . LEU A 1 91 ? -0.652 -1.058 1.064 1.00 95.06 91 LEU A N 1
ATOM 703 C CA . LEU A 1 91 ? -1.049 -2.081 2.034 1.00 95.06 91 LEU A CA 1
ATOM 704 C C . LEU A 1 91 ? -0.719 -1.670 3.475 1.00 95.06 91 LEU A C 1
ATOM 706 O O . LEU A 1 91 ? -1.579 -1.770 4.349 1.00 95.06 91 LEU A O 1
ATOM 710 N N . MET A 1 92 ? 0.480 -1.138 3.725 1.00 93.31 92 MET A N 1
ATOM 711 C CA . MET A 1 92 ? 0.872 -0.616 5.043 1.00 93.31 92 MET A CA 1
ATOM 712 C C . MET A 1 92 ? -0.069 0.507 5.503 1.00 93.31 92 MET A C 1
ATOM 714 O O . MET A 1 92 ? -0.494 0.546 6.657 1.00 93.31 92 MET A O 1
ATOM 718 N N . THR A 1 93 ? -0.464 1.389 4.582 1.00 94.00 93 THR A N 1
ATOM 719 C CA . THR A 1 93 ? -1.455 2.444 4.845 1.00 94.00 93 THR A CA 1
ATOM 720 C C . THR A 1 93 ? -2.817 1.852 5.204 1.00 94.00 93 THR A C 1
ATOM 722 O O . THR A 1 93 ? -3.457 2.303 6.156 1.00 94.00 93 THR A O 1
ATOM 725 N N . GLY A 1 94 ? -3.230 0.785 4.521 1.00 94.69 94 GLY A N 1
ATOM 726 C CA . GLY A 1 94 ? -4.433 0.035 4.865 1.00 94.69 94 GLY A CA 1
ATOM 727 C C . GLY A 1 94 ? -4.401 -0.560 6.270 1.00 94.69 94 GLY A C 1
ATOM 728 O O . GLY A 1 94 ? -5.390 -0.454 6.996 1.00 94.69 94 GLY A O 1
ATOM 729 N N . MET A 1 95 ? -3.255 -1.092 6.703 1.00 93.88 95 MET A N 1
ATOM 730 C CA . MET A 1 95 ? -3.076 -1.611 8.066 1.00 93.88 95 MET A CA 1
ATOM 731 C C . MET A 1 95 ? -3.214 -0.519 9.135 1.00 93.88 95 MET A C 1
ATOM 733 O O . MET A 1 95 ? -3.815 -0.757 10.188 1.00 93.88 95 MET A O 1
ATOM 737 N N . VAL A 1 96 ? -2.741 0.700 8.854 1.00 94.31 96 VAL A N 1
ATOM 738 C CA . VAL A 1 96 ? -2.991 1.867 9.718 1.00 94.31 96 VAL A CA 1
ATOM 739 C C . VAL A 1 96 ? -4.486 2.184 9.763 1.00 94.31 96 VAL A C 1
ATOM 741 O O . VAL A 1 96 ? -5.043 2.347 10.847 1.00 94.31 96 VAL A O 1
ATOM 744 N N . GLY A 1 97 ? -5.164 2.195 8.612 1.00 94.00 97 GLY A N 1
ATOM 745 C CA . GLY A 1 97 ? -6.611 2.417 8.537 1.00 94.00 97 GLY A CA 1
ATOM 746 C C . GLY A 1 97 ? -7.429 1.401 9.342 1.00 94.00 97 GLY A C 1
ATOM 747 O O . GLY A 1 97 ? -8.383 1.778 10.021 1.00 94.00 97 GLY A O 1
ATOM 748 N N . VAL A 1 98 ? -7.036 0.125 9.327 1.00 94.56 98 VAL A N 1
ATOM 749 C CA . VAL A 1 98 ? -7.686 -0.924 10.131 1.00 94.56 98 VAL A CA 1
ATOM 750 C C . VAL A 1 98 ? -7.428 -0.719 11.627 1.00 94.56 98 VAL A C 1
ATOM 752 O O . VAL A 1 98 ? -8.363 -0.819 12.424 1.00 94.56 98 VAL A O 1
ATOM 755 N N . SER A 1 99 ? -6.194 -0.382 12.006 1.00 92.19 99 SER A N 1
ATOM 756 C CA . SER A 1 99 ? -5.801 -0.160 13.406 1.00 92.19 99 SER A CA 1
ATOM 757 C C . SER A 1 99 ? -6.522 1.032 14.045 1.00 92.19 99 SER A C 1
ATOM 759 O O . SER A 1 99 ? -6.846 1.005 15.231 1.00 92.19 99 SER A O 1
ATOM 761 N N . VAL A 1 100 ? -6.846 2.069 13.264 1.00 93.75 100 VAL A N 1
ATOM 762 C CA . VAL A 1 100 ? -7.564 3.264 13.751 1.00 93.75 100 VAL A CA 1
ATOM 763 C C . VAL A 1 100 ? -8.922 2.920 14.353 1.00 93.75 100 VAL A C 1
ATOM 765 O O . VAL A 1 100 ? -9.343 3.573 15.303 1.00 93.75 100 VAL A O 1
ATOM 768 N N . PHE A 1 101 ? -9.595 1.871 13.874 1.00 92.56 101 PHE A N 1
ATOM 769 C CA . PHE A 1 101 ? -10.847 1.435 14.492 1.00 92.56 101 PHE A CA 1
ATOM 770 C C . PHE A 1 101 ? -10.668 0.987 15.940 1.00 92.56 101 PHE A C 1
ATOM 772 O O . PHE A 1 101 ? -11.574 1.207 16.740 1.00 92.56 101 PHE A O 1
ATOM 779 N N . ASP A 1 102 ? -9.542 0.356 16.270 1.00 89.88 102 ASP A N 1
ATOM 780 C CA . ASP A 1 102 ? -9.262 -0.099 17.631 1.00 89.88 102 ASP A CA 1
ATOM 781 C C . ASP A 1 102 ? -8.891 1.087 18.525 1.00 89.88 102 ASP A C 1
ATOM 783 O O . ASP A 1 102 ? -9.418 1.206 19.631 1.00 89.88 102 ASP A O 1
ATOM 787 N N . PHE A 1 103 ? -8.105 2.036 18.008 1.00 90.44 103 PHE A N 1
ATOM 788 C CA . PHE A 1 103 ? -7.828 3.300 18.699 1.00 90.44 103 PHE A CA 1
ATOM 789 C C . PHE A 1 103 ? -9.103 4.099 18.991 1.00 90.44 103 PHE A C 1
ATOM 791 O O . PHE A 1 103 ? -9.341 4.491 20.131 1.00 90.44 103 PHE A O 1
ATOM 798 N N . GLU A 1 104 ? -9.958 4.315 17.991 1.00 91.19 104 GLU A N 1
ATOM 799 C CA . GLU A 1 104 ? -11.211 5.060 18.162 1.00 91.19 104 GLU A CA 1
ATOM 800 C C . GLU A 1 104 ? -12.203 4.315 19.063 1.00 91.19 104 GLU A C 1
ATOM 802 O O . GLU A 1 104 ? -12.904 4.935 19.863 1.00 91.19 104 GLU A O 1
ATOM 807 N N . MET A 1 105 ? -12.210 2.979 19.028 1.00 87.44 105 MET A N 1
ATOM 808 C CA . MET A 1 105 ? -13.008 2.177 19.951 1.00 87.44 105 MET A CA 1
ATOM 809 C C . MET A 1 105 ? -12.540 2.346 21.405 1.00 87.44 105 MET A C 1
ATOM 811 O O . MET A 1 105 ? -13.387 2.507 22.284 1.00 87.44 105 MET A O 1
ATOM 815 N N . MET A 1 106 ? -11.227 2.394 21.663 1.00 87.25 106 MET A N 1
ATOM 816 C CA . MET A 1 106 ? -10.677 2.692 22.996 1.00 87.25 106 MET A CA 1
ATOM 817 C C . MET A 1 106 ? -10.977 4.124 23.456 1.00 87.25 106 MET A C 1
ATOM 819 O O . MET A 1 106 ? -11.212 4.352 24.640 1.00 87.25 106 MET A O 1
ATOM 823 N N . ARG A 1 107 ? -11.049 5.084 22.525 1.00 88.31 107 ARG A N 1
ATOM 824 C CA . ARG A 1 107 ? -11.453 6.476 22.803 1.00 88.31 107 ARG A CA 1
ATOM 825 C C . ARG A 1 107 ? -12.958 6.649 23.039 1.00 88.31 107 ARG A C 1
ATOM 827 O O . ARG A 1 107 ? -13.395 7.751 23.351 1.00 88.31 107 ARG A O 1
ATOM 834 N N . GLY A 1 108 ? -13.751 5.583 22.911 1.00 87.62 108 GLY A N 1
ATOM 835 C CA . GLY A 1 108 ? -15.196 5.614 23.139 1.00 87.62 108 GLY A CA 1
ATOM 836 C C . GLY A 1 108 ? -16.028 5.980 21.908 1.00 87.62 108 GLY A C 1
ATOM 837 O O . GLY A 1 108 ? -17.211 6.276 22.055 1.00 87.62 108 GLY A O 1
ATOM 838 N N . ASN A 1 109 ? -15.453 5.921 20.702 1.00 89.94 109 ASN A N 1
ATOM 839 C CA . ASN A 1 109 ? -16.130 6.196 19.434 1.00 89.94 109 ASN A CA 1
ATOM 840 C C . ASN A 1 109 ? -16.384 4.903 18.623 1.00 89.94 109 ASN A C 1
ATOM 842 O O . ASN A 1 109 ? -15.642 4.570 17.693 1.00 89.94 109 ASN A O 1
ATOM 846 N N . PRO A 1 110 ? -17.444 4.131 18.935 1.00 83.06 110 PRO A N 1
ATOM 847 C CA . PRO A 1 110 ? -17.730 2.876 18.238 1.00 83.06 110 PRO A CA 1
ATOM 848 C C . PRO A 1 110 ? -18.253 3.079 16.804 1.00 83.06 110 PRO A C 1
ATOM 850 O O . PRO A 1 110 ? -18.098 2.178 15.968 1.00 83.06 110 PRO A O 1
ATOM 853 N N . PHE A 1 111 ? -18.836 4.250 16.515 1.00 88.25 111 PHE A N 1
ATOM 854 C CA . PHE A 1 111 ? -19.490 4.599 15.245 1.00 88.25 111 PHE A CA 1
ATOM 855 C C . PHE A 1 111 ? -18.541 5.195 14.199 1.00 88.25 111 PHE A C 1
ATOM 857 O O . PHE A 1 111 ? -18.988 5.697 13.168 1.00 88.25 111 PHE A O 1
ATOM 864 N N . PHE A 1 112 ? -17.229 5.113 14.425 1.00 91.00 112 PHE A N 1
ATOM 865 C CA . PHE A 1 112 ? -16.239 5.522 13.438 1.00 91.00 112 PHE A CA 1
ATOM 866 C C . PHE A 1 112 ? -16.445 4.781 12.105 1.00 91.00 112 PHE A C 1
ATOM 868 O O . PHE A 1 112 ? -16.506 3.544 12.070 1.00 91.00 112 PHE A O 1
ATOM 875 N N . THR A 1 113 ? -16.591 5.546 11.021 1.00 93.31 113 THR A N 1
ATOM 876 C CA . THR A 1 113 ? -16.997 5.046 9.700 1.00 93.31 113 THR A CA 1
ATOM 877 C C . THR A 1 113 ? -15.804 4.577 8.868 1.00 93.31 113 THR A C 1
ATOM 879 O O . THR A 1 113 ? -14.687 5.075 9.012 1.00 93.31 113 THR A O 1
ATOM 882 N N . SER A 1 114 ? -16.034 3.646 7.936 1.00 92.88 114 SER A N 1
ATOM 883 C CA . SER A 1 114 ? -14.974 3.144 7.045 1.00 92.88 114 SER A CA 1
ATOM 884 C C . SER A 1 114 ? -14.388 4.222 6.136 1.00 92.88 114 SER A C 1
ATOM 886 O O . SER A 1 114 ? -13.182 4.248 5.911 1.00 92.88 114 SER A O 1
ATOM 888 N N . LEU A 1 115 ? -15.214 5.159 5.664 1.00 93.88 115 LEU A N 1
ATOM 889 C CA . LEU A 1 115 ? -14.749 6.298 4.867 1.00 93.88 115 LEU A CA 1
ATOM 890 C C . LEU A 1 115 ? -13.845 7.231 5.681 1.00 93.88 115 LEU A C 1
ATOM 892 O O . LEU A 1 115 ? -12.833 7.703 5.164 1.00 93.88 115 LEU A O 1
ATOM 896 N N . ALA A 1 116 ? -14.178 7.473 6.954 1.00 94.44 116 ALA A N 1
ATOM 897 C CA . ALA A 1 116 ? -13.324 8.252 7.845 1.00 94.44 116 ALA A CA 1
ATOM 898 C C . ALA A 1 116 ? -11.983 7.545 8.091 1.00 94.44 116 ALA A C 1
ATOM 900 O O . ALA A 1 116 ? -10.944 8.200 8.049 1.00 94.44 116 ALA A O 1
ATOM 901 N N . ALA A 1 117 ? -11.988 6.218 8.254 1.00 94.44 117 ALA A N 1
ATOM 902 C CA . ALA A 1 117 ? -10.770 5.422 8.403 1.00 94.44 117 ALA A CA 1
ATOM 903 C C . ALA A 1 117 ? -9.856 5.502 7.172 1.00 94.44 117 ALA A C 1
ATOM 905 O O . ALA A 1 117 ? -8.657 5.733 7.312 1.00 94.44 117 ALA A O 1
ATOM 906 N N . ILE A 1 118 ? -10.420 5.381 5.965 1.00 94.94 118 ILE A N 1
ATOM 907 C CA . ILE A 1 118 ? -9.662 5.499 4.709 1.00 94.94 118 ILE A CA 1
ATOM 908 C C . ILE A 1 118 ? -9.067 6.903 4.571 1.00 94.94 118 ILE A C 1
ATOM 910 O O . ILE A 1 118 ? -7.871 7.039 4.324 1.00 94.94 118 ILE A O 1
ATOM 914 N N . ARG A 1 119 ? -9.869 7.957 4.780 1.00 95.25 119 ARG A N 1
ATOM 915 C CA . ARG A 1 119 ? -9.388 9.349 4.719 1.00 95.25 119 ARG A CA 1
ATOM 916 C C . ARG A 1 119 ? -8.292 9.618 5.744 1.00 95.25 119 ARG A C 1
ATOM 918 O O . ARG A 1 119 ? -7.297 10.258 5.415 1.00 95.25 119 ARG A O 1
ATOM 925 N N . PHE A 1 120 ? -8.449 9.107 6.964 1.00 94.31 120 PHE A N 1
ATOM 926 C CA . PHE A 1 120 ? -7.435 9.228 8.002 1.00 94.31 120 PHE A CA 1
ATOM 927 C C . PHE A 1 120 ? -6.132 8.544 7.579 1.00 94.31 120 PHE A C 1
ATOM 929 O O . PHE A 1 120 ? -5.074 9.168 7.628 1.00 94.31 120 PHE A O 1
ATOM 936 N N . ALA A 1 121 ? -6.201 7.301 7.104 1.00 94.25 121 ALA A N 1
ATOM 937 C CA . ALA A 1 121 ? -5.026 6.565 6.655 1.00 94.25 121 ALA A CA 1
ATOM 938 C C . ALA A 1 121 ? -4.304 7.284 5.501 1.00 94.25 121 ALA A C 1
ATOM 940 O O . ALA A 1 121 ? -3.093 7.491 5.564 1.00 94.25 121 ALA A O 1
ATOM 941 N N . LEU A 1 122 ? -5.049 7.770 4.502 1.00 93.06 122 LEU A N 1
ATOM 942 C CA . LEU A 1 122 ? -4.498 8.535 3.378 1.00 93.06 122 LEU A CA 1
ATOM 943 C C . LEU A 1 122 ? -3.878 9.871 3.813 1.00 93.06 122 LEU A C 1
ATOM 945 O O . LEU A 1 122 ? -2.823 10.243 3.309 1.00 93.06 122 LEU A O 1
ATOM 949 N N . SER A 1 123 ? -4.459 10.567 4.796 1.00 94.25 123 SER A N 1
ATOM 950 C CA . SER A 1 123 ? -3.866 11.804 5.339 1.00 94.25 123 SER A CA 1
ATOM 951 C C . SER A 1 123 ? -2.497 11.582 5.997 1.00 94.25 123 SER A C 1
ATOM 953 O O . SER A 1 123 ? -1.708 12.514 6.141 1.00 94.25 123 SER A O 1
ATOM 955 N N . ARG A 1 124 ? -2.198 10.336 6.387 1.00 92.19 124 ARG A N 1
ATOM 956 C CA . ARG A 1 124 ? -0.940 9.922 7.019 1.00 92.19 124 ARG A CA 1
ATOM 957 C C . ARG A 1 124 ? 0.010 9.221 6.054 1.00 92.19 124 ARG A C 1
ATOM 959 O O . ARG A 1 124 ? 1.089 8.821 6.479 1.00 92.19 124 ARG A O 1
ATOM 966 N N . PHE A 1 125 ? -0.329 9.130 4.768 1.00 88.00 125 PHE A N 1
ATOM 967 C CA . PHE A 1 125 ? 0.457 8.413 3.762 1.00 88.00 125 PHE A CA 1
ATOM 968 C C . PHE A 1 125 ? 1.937 8.829 3.752 1.00 88.00 125 PHE A C 1
ATOM 970 O O . PHE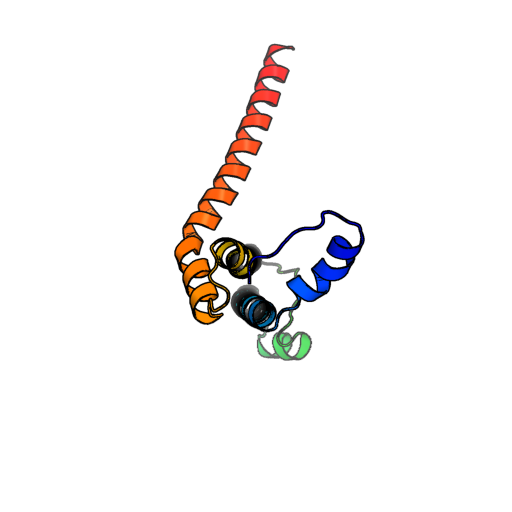 A 1 125 ? 2.819 7.974 3.799 1.00 88.00 125 PHE A O 1
ATOM 977 N N . GLY A 1 126 ? 2.215 10.138 3.783 1.00 87.38 126 GLY A N 1
ATOM 978 C CA . GLY A 1 126 ? 3.586 10.658 3.846 1.00 87.38 126 GLY A CA 1
ATOM 979 C C . GLY A 1 126 ? 4.290 10.390 5.182 1.00 87.38 126 GLY A C 1
ATOM 980 O O . GLY A 1 126 ? 5.488 10.138 5.207 1.00 87.38 126 GLY A O 1
ATOM 981 N N . GLN A 1 127 ? 3.562 10.379 6.302 1.00 91.25 127 GLN A N 1
ATOM 982 C CA . GLN A 1 127 ? 4.149 10.094 7.620 1.00 91.25 127 GLN A CA 1
ATOM 983 C C . GLN A 1 127 ? 4.558 8.627 7.749 1.00 91.25 127 GLN A C 1
ATOM 985 O O . GLN A 1 127 ? 5.611 8.324 8.307 1.00 91.25 127 GLN A O 1
ATOM 990 N N . ILE A 1 128 ? 3.759 7.725 7.175 1.00 89.12 128 ILE A N 1
ATOM 991 C CA . ILE A 1 128 ? 4.075 6.298 7.106 1.00 89.12 128 ILE A CA 1
ATOM 992 C C . ILE A 1 128 ? 5.388 6.099 6.345 1.00 89.12 128 ILE A C 1
ATOM 994 O O . ILE A 1 128 ? 6.244 5.353 6.817 1.00 89.12 128 ILE A O 1
ATOM 998 N N . PHE A 1 129 ? 5.606 6.816 5.238 1.00 87.12 129 PHE A N 1
ATOM 999 C CA . PHE A 1 129 ? 6.880 6.757 4.517 1.00 87.12 129 PHE A CA 1
ATOM 1000 C C . PHE A 1 129 ? 8.070 7.137 5.372 1.00 87.12 129 PHE A C 1
ATOM 1002 O O . PHE A 1 129 ? 9.043 6.394 5.458 1.00 87.12 129 PHE A O 1
ATOM 1009 N N . VAL A 1 130 ? 7.978 8.313 5.996 1.00 90.31 130 VAL A N 1
ATOM 1010 C CA . VAL A 1 130 ? 9.071 8.891 6.767 1.00 90.31 130 VAL A CA 1
ATOM 1011 C C . VAL A 1 130 ? 9.411 7.966 7.927 1.00 90.31 130 VAL A C 1
ATOM 1013 O O . VAL A 1 130 ? 10.586 7.764 8.207 1.00 90.31 130 VAL A O 1
ATOM 1016 N N . SER A 1 131 ? 8.410 7.328 8.540 1.00 89.75 131 SER A N 1
ATOM 1017 C CA . SER A 1 131 ? 8.637 6.328 9.583 1.00 89.75 131 SER A CA 1
ATOM 1018 C C . SER A 1 131 ? 9.439 5.123 9.083 1.00 89.75 131 SER A C 1
ATOM 1020 O O . SER A 1 131 ? 10.357 4.689 9.772 1.00 89.75 131 SER A O 1
ATOM 1022 N N . HIS A 1 132 ? 9.130 4.578 7.904 1.00 86.81 132 HIS A N 1
ATOM 1023 C CA . HIS A 1 132 ? 9.880 3.444 7.350 1.00 86.81 132 HIS A CA 1
ATOM 1024 C C . HIS A 1 132 ? 11.288 3.856 6.921 1.00 86.81 132 HIS A C 1
ATOM 1026 O O . HIS A 1 132 ? 12.256 3.157 7.216 1.00 86.81 132 HIS A O 1
ATOM 1032 N N . LEU A 1 133 ? 11.414 5.019 6.279 1.00 89.19 133 LEU A N 1
ATOM 1033 C CA . LEU A 1 133 ? 12.702 5.575 5.886 1.00 89.19 133 LEU A CA 1
ATOM 1034 C C . LEU A 1 133 ? 13.597 5.815 7.110 1.00 89.19 133 LEU A C 1
ATOM 1036 O O . LEU A 1 133 ? 14.776 5.475 7.078 1.00 89.19 133 LEU A O 1
ATOM 1040 N N . ALA A 1 134 ? 13.032 6.321 8.208 1.00 92.75 134 ALA A N 1
ATOM 1041 C CA . ALA A 1 134 ? 13.748 6.510 9.464 1.00 92.75 134 ALA A CA 1
ATOM 1042 C C . ALA A 1 134 ? 14.272 5.184 10.036 1.00 92.75 134 ALA A C 1
ATOM 1044 O O . ALA A 1 134 ? 15.422 5.134 10.464 1.00 92.75 134 ALA A O 1
ATOM 1045 N N . ILE A 1 135 ? 13.479 4.105 9.993 1.00 91.81 135 ILE A N 1
ATOM 1046 C CA . ILE A 1 135 ? 13.921 2.768 10.432 1.00 91.81 135 ILE A CA 1
ATOM 1047 C C . ILE A 1 135 ? 15.097 2.279 9.578 1.00 91.81 135 ILE A C 1
ATOM 1049 O O . ILE A 1 135 ? 16.095 1.813 10.123 1.00 91.81 135 ILE A O 1
ATOM 1053 N N . VAL A 1 136 ? 15.015 2.416 8.251 1.00 92.06 136 VAL A N 1
ATOM 1054 C CA . VAL A 1 136 ? 16.095 1.998 7.339 1.00 92.06 136 VAL A CA 1
ATOM 1055 C C . VAL A 1 136 ? 17.375 2.798 7.590 1.00 92.06 136 VAL A C 1
ATOM 1057 O O . VAL A 1 136 ? 18.450 2.211 7.694 1.00 92.06 136 VAL A O 1
ATOM 1060 N N . ILE A 1 137 ? 17.271 4.122 7.744 1.00 94.56 137 ILE A N 1
ATOM 1061 C CA . ILE A 1 137 ? 18.417 4.991 8.054 1.00 94.56 137 ILE A CA 1
ATOM 1062 C C . ILE A 1 137 ? 19.027 4.620 9.409 1.00 94.56 137 ILE A C 1
ATOM 1064 O O . ILE A 1 137 ? 20.246 4.518 9.527 1.00 94.56 137 ILE A O 1
ATOM 1068 N N . PHE A 1 138 ? 18.194 4.377 10.420 1.00 96.25 138 PHE A N 1
ATOM 1069 C CA . PHE A 1 138 ? 18.645 3.990 11.753 1.00 96.25 138 PHE A CA 1
ATOM 1070 C C . PHE A 1 138 ? 19.391 2.649 11.746 1.00 96.25 138 PHE A C 1
ATOM 1072 O O . PHE A 1 138 ? 20.470 2.541 12.327 1.00 96.25 138 PHE A O 1
ATOM 1079 N N . LEU A 1 139 ? 18.875 1.645 11.030 1.00 95.81 139 LEU A N 1
ATOM 1080 C CA . LEU A 1 139 ? 19.571 0.370 10.841 1.00 95.81 139 LEU A CA 1
ATOM 1081 C C . LEU A 1 139 ? 20.899 0.555 10.098 1.00 95.81 139 LEU A C 1
ATOM 1083 O O . LEU A 1 139 ? 21.914 -0.003 10.510 1.00 95.81 139 LEU A O 1
ATOM 1087 N N . GLY A 1 140 ? 20.915 1.378 9.046 1.00 95.12 140 GLY A N 1
ATOM 1088 C CA . GLY A 1 140 ? 22.141 1.724 8.324 1.00 95.12 140 GLY A CA 1
ATOM 1089 C C . GLY A 1 140 ? 23.189 2.375 9.229 1.00 95.12 140 GLY A C 1
ATOM 1090 O O . GLY A 1 140 ? 24.366 2.025 9.161 1.00 95.12 140 GLY A O 1
ATOM 1091 N N . PHE A 1 141 ? 22.762 3.259 10.131 1.00 96.56 141 PHE A N 1
ATOM 1092 C CA . PHE A 1 141 ? 23.634 3.891 11.117 1.00 96.56 141 PHE A CA 1
ATOM 1093 C C . PHE A 1 141 ? 24.230 2.879 12.108 1.00 96.56 141 PHE A C 1
ATOM 1095 O O . PHE A 1 141 ? 25.434 2.912 12.355 1.00 96.56 141 PHE A O 1
ATOM 1102 N N . ILE A 1 142 ? 23.429 1.938 12.624 1.00 96.62 142 ILE A N 1
ATOM 1103 C CA . ILE A 1 142 ? 23.921 0.867 13.509 1.00 96.62 142 ILE A CA 1
ATOM 1104 C C . ILE A 1 142 ? 24.981 0.014 12.803 1.00 96.62 142 ILE A C 1
ATOM 1106 O O . ILE A 1 142 ? 26.035 -0.263 13.377 1.00 96.62 142 ILE A O 1
ATOM 1110 N N . LEU A 1 143 ? 24.726 -0.385 11.553 1.00 95.50 143 LEU A N 1
ATOM 1111 C CA . LEU A 1 143 ? 25.679 -1.174 10.770 1.00 95.50 143 LEU A CA 1
ATOM 1112 C C . LEU A 1 143 ? 26.979 -0.402 10.522 1.00 95.50 143 LEU A C 1
ATOM 1114 O O . LEU A 1 143 ? 28.062 -0.964 10.669 1.00 95.50 143 LEU A O 1
ATOM 1118 N N . LEU A 1 144 ? 26.879 0.892 10.206 1.00 95.00 144 LEU A N 1
ATOM 1119 C CA . LEU A 1 144 ? 28.034 1.765 10.010 1.00 95.00 144 LEU A CA 1
ATOM 1120 C C . LEU A 1 144 ? 28.884 1.868 11.281 1.00 95.00 144 LEU A C 1
ATOM 1122 O O . LEU A 1 144 ? 30.102 1.721 11.203 1.00 95.00 144 LEU A O 1
ATOM 1126 N N . LEU A 1 145 ? 28.264 2.052 12.451 1.00 95.62 145 LEU A N 1
ATOM 1127 C CA . LEU A 1 145 ? 28.982 2.038 13.729 1.00 95.62 145 LEU A CA 1
ATOM 1128 C C . LEU A 1 145 ? 29.694 0.702 13.963 1.00 95.62 145 LEU A C 1
ATOM 1130 O O . LEU A 1 145 ? 30.857 0.696 14.359 1.00 95.62 145 LEU A O 1
ATOM 1134 N N . GLY A 1 146 ? 29.031 -0.421 13.674 1.00 94.31 146 GLY A N 1
ATOM 1135 C CA . GLY A 1 146 ? 29.635 -1.750 13.776 1.00 94.31 146 GLY A CA 1
ATOM 1136 C C . GLY A 1 146 ? 30.878 -1.907 12.895 1.00 94.31 146 GLY A C 1
ATOM 1137 O O . GLY A 1 146 ? 31.898 -2.418 13.356 1.00 94.31 146 GLY A O 1
ATOM 1138 N N . VAL A 1 147 ? 30.830 -1.408 11.656 1.00 94.62 147 VAL A N 1
ATOM 1139 C CA . VAL A 1 147 ? 31.982 -1.408 10.738 1.00 94.62 147 VAL A CA 1
ATOM 1140 C C . VAL A 1 147 ? 33.112 -0.520 11.262 1.00 94.62 147 VAL A C 1
ATOM 1142 O O . VAL A 1 147 ? 34.264 -0.949 11.254 1.00 94.62 147 VAL A O 1
ATOM 1145 N N . LEU A 1 148 ? 32.806 0.686 11.751 1.00 94.19 148 LEU A N 1
ATOM 1146 C CA . LEU A 1 148 ? 33.813 1.599 12.302 1.00 94.19 148 LEU A CA 1
ATOM 1147 C C . LEU A 1 148 ? 34.509 1.012 13.535 1.00 94.19 148 LEU A C 1
ATOM 1149 O O . LEU A 1 148 ? 35.735 1.030 13.606 1.00 94.19 148 LEU A O 1
ATOM 1153 N N . PHE A 1 149 ? 33.756 0.444 14.480 1.00 93.25 149 PHE A N 1
ATOM 1154 C CA . PHE A 1 149 ? 34.343 -0.230 15.641 1.00 93.25 149 PHE A CA 1
ATOM 1155 C C . PHE A 1 149 ? 35.169 -1.451 15.233 1.00 93.25 149 PHE A C 1
ATOM 1157 O O . PHE A 1 149 ? 36.269 -1.642 15.748 1.00 93.25 149 PHE A O 1
ATOM 1164 N N . GLY A 1 150 ? 34.691 -2.245 14.272 1.00 92.88 150 GLY A N 1
ATOM 1165 C CA . GLY A 1 150 ? 35.447 -3.372 13.725 1.00 92.88 150 GLY A CA 1
ATOM 1166 C C . GLY A 1 150 ? 36.764 -2.955 13.062 1.00 92.88 150 GLY A C 1
ATOM 1167 O O . GLY A 1 150 ? 37.750 -3.681 13.162 1.00 92.88 150 GLY A O 1
ATOM 1168 N N . LEU A 1 151 ? 36.802 -1.776 12.432 1.00 91.44 151 LEU A N 1
ATOM 1169 C CA . LEU A 1 151 ? 38.015 -1.217 11.835 1.00 91.44 151 LEU A CA 1
ATOM 1170 C C . LEU A 1 151 ? 38.999 -0.687 12.890 1.00 91.44 151 LEU A C 1
ATOM 1172 O O . LEU A 1 151 ? 40.197 -0.825 12.699 1.00 91.44 151 LEU A O 1
ATOM 1176 N N . LEU A 1 152 ? 38.502 -0.107 13.990 1.00 88.81 152 LEU A N 1
ATOM 1177 C CA . LEU A 1 152 ? 39.317 0.433 15.092 1.00 88.81 152 LEU A CA 1
ATOM 1178 C C . LEU A 1 152 ? 39.869 -0.637 16.048 1.00 88.81 152 LEU A C 1
ATOM 1180 O O . LEU A 1 152 ? 40.830 -0.375 16.763 1.00 88.81 152 LEU A O 1
ATOM 1184 N N . THR A 1 153 ? 39.228 -1.807 16.116 1.00 82.62 153 THR A N 1
ATOM 1185 C CA . THR A 1 153 ? 39.640 -2.921 16.998 1.00 82.62 153 THR A CA 1
ATOM 1186 C C . THR A 1 153 ? 40.638 -3.869 16.311 1.00 82.62 153 THR A C 1
ATOM 1188 O O . THR A 1 153 ? 41.145 -4.798 16.939 1.00 82.62 153 THR A O 1
ATOM 1191 N N . ARG A 1 154 ? 40.905 -3.653 15.019 1.00 52.69 154 ARG A N 1
ATOM 1192 C CA . ARG A 1 154 ? 42.013 -4.261 14.275 1.00 52.69 154 ARG A CA 1
ATOM 1193 C C . ARG A 1 154 ? 43.262 -3.400 14.385 1.00 52.69 154 ARG A C 1
ATOM 1195 O O . ARG A 1 154 ? 44.351 -4.010 14.373 1.00 52.69 154 ARG A O 1
#

pLDDT: mean 88.88, std 8.39, range [49.62, 97.06]

Radius of gyration: 21.38 Å; chains: 1; bounding box: 62×29×58 Å